Protein AF-A0A453PI66-F1 (afdb_monomer_lite)

Structure (mmCIF, N/CA/C/O backbone):
data_AF-A0A453PI66-F1
#
_entry.id   AF-A0A453PI66-F1
#
loop_
_atom_site.group_PDB
_atom_site.id
_atom_site.type_symbol
_atom_site.label_atom_id
_atom_site.label_alt_id
_atom_site.label_comp_id
_atom_site.label_asym_id
_atom_site.label_entity_id
_atom_site.label_seq_id
_atom_site.pdbx_PDB_ins_code
_atom_site.Cartn_x
_atom_site.Cartn_y
_atom_site.Cartn_z
_atom_site.occupancy
_atom_site.B_iso_or_equiv
_atom_site.auth_seq_id
_atom_site.auth_comp_id
_atom_site.auth_asym_id
_atom_site.auth_atom_id
_atom_site.pdbx_PDB_model_num
ATOM 1 N N . MET A 1 1 ? -17.225 6.022 9.665 1.00 43.66 1 MET A N 1
ATOM 2 C CA . MET A 1 1 ? -16.020 6.470 8.935 1.00 43.66 1 MET A CA 1
ATOM 3 C C . MET A 1 1 ? -14.876 6.574 9.930 1.00 43.66 1 MET A C 1
ATOM 5 O O . MET A 1 1 ? -14.825 7.555 10.658 1.00 43.66 1 MET A O 1
ATOM 9 N N . LYS A 1 2 ? -14.053 5.527 10.069 1.00 62.88 2 LYS A N 1
ATOM 10 C CA . LYS A 1 2 ? -12.908 5.505 11.006 1.00 62.88 2 LYS A CA 1
ATOM 11 C C . LYS A 1 2 ? -11.546 5.612 10.300 1.00 62.88 2 LYS A C 1
ATOM 13 O O . LYS A 1 2 ? -10.524 5.727 10.979 1.00 62.88 2 LYS A O 1
ATOM 18 N N . ASP A 1 3 ? -11.556 5.681 8.972 1.00 65.56 3 ASP A N 1
ATOM 19 C CA . ASP A 1 3 ? -10.367 5.642 8.126 1.00 65.56 3 ASP A CA 1
ATOM 20 C C . ASP A 1 3 ? -10.216 6.982 7.399 1.00 65.56 3 ASP A C 1
ATOM 22 O O . ASP A 1 3 ? -11.202 7.573 6.949 1.00 65.56 3 ASP A O 1
ATOM 26 N N . GLY A 1 4 ? -8.993 7.517 7.395 1.00 73.62 4 GLY A N 1
ATOM 27 C CA . GLY A 1 4 ? -8.682 8.829 6.824 1.00 73.62 4 GLY A CA 1
ATOM 28 C C . GLY A 1 4 ? -8.765 8.846 5.290 1.00 73.62 4 GLY A C 1
ATOM 29 O O . GLY A 1 4 ? -8.751 7.781 4.670 1.00 73.62 4 GLY A O 1
ATOM 30 N N . PRO A 1 5 ? -8.821 10.040 4.668 1.00 79.06 5 PRO A N 1
ATOM 31 C CA . PRO A 1 5 ? -8.970 10.192 3.215 1.00 79.06 5 PRO A CA 1
ATOM 32 C C . PRO A 1 5 ? -7.878 9.465 2.414 1.00 79.06 5 PRO A C 1
ATOM 34 O O . PRO A 1 5 ? -8.180 8.858 1.395 1.00 79.06 5 PRO A O 1
ATOM 37 N N . GLU A 1 6 ? -6.648 9.414 2.931 1.00 84.00 6 GLU A N 1
ATOM 38 C CA . GLU A 1 6 ? -5.506 8.752 2.283 1.00 84.00 6 GLU A CA 1
ATOM 39 C C . GLU A 1 6 ? -5.750 7.261 1.993 1.00 84.00 6 GLU A C 1
ATOM 41 O O . GLU A 1 6 ? -5.405 6.774 0.920 1.00 84.00 6 GLU A O 1
ATOM 46 N N . VAL A 1 7 ? -6.376 6.524 2.921 1.00 88.31 7 VAL A N 1
ATOM 47 C CA . VAL A 1 7 ? -6.657 5.085 2.743 1.00 88.31 7 VAL A CA 1
ATOM 48 C C . VAL A 1 7 ? -7.709 4.869 1.656 1.00 88.31 7 VAL A C 1
ATOM 50 O O . VAL A 1 7 ? -7.596 3.955 0.842 1.00 88.31 7 VAL A O 1
ATOM 53 N N . ILE A 1 8 ? -8.714 5.745 1.613 1.00 87.25 8 ILE A N 1
ATOM 54 C CA . ILE A 1 8 ? -9.776 5.708 0.602 1.00 87.25 8 ILE A CA 1
ATOM 55 C C . ILE A 1 8 ? -9.199 6.011 -0.782 1.00 87.25 8 ILE A C 1
ATOM 57 O O . ILE A 1 8 ? -9.568 5.354 -1.756 1.00 87.25 8 ILE A O 1
ATOM 61 N N . ASP A 1 9 ? -8.288 6.977 -0.875 1.00 90.50 9 ASP A N 1
ATOM 62 C CA . ASP A 1 9 ? -7.649 7.335 -2.138 1.00 90.50 9 ASP A CA 1
ATOM 63 C C . ASP A 1 9 ? -6.738 6.210 -2.646 1.00 90.50 9 ASP A C 1
ATOM 65 O O . ASP A 1 9 ? -6.796 5.871 -3.828 1.00 90.50 9 ASP A O 1
ATOM 69 N N . MET A 1 10 ? -5.988 5.540 -1.763 1.00 90.19 10 MET A N 1
ATOM 70 C CA . MET A 1 10 ? -5.199 4.356 -2.132 1.00 90.19 10 MET A CA 1
ATOM 71 C C . MET A 1 10 ? -6.071 3.199 -2.630 1.00 90.19 10 MET A C 1
ATOM 73 O O . MET A 1 10 ? -5.732 2.569 -3.628 1.00 90.19 10 MET A O 1
ATOM 77 N N . ALA A 1 11 ? -7.230 2.960 -2.010 1.00 88.31 11 ALA A N 1
ATOM 78 C CA . ALA A 1 11 ? -8.162 1.924 -2.460 1.00 88.31 11 ALA A CA 1
ATOM 79 C C . ALA A 1 11 ? -8.751 2.192 -3.860 1.00 88.31 11 ALA A C 1
ATOM 81 O O . ALA A 1 11 ? -9.218 1.267 -4.525 1.00 88.31 11 ALA A O 1
ATOM 82 N N . ARG A 1 12 ? -8.734 3.449 -4.323 1.00 90.69 12 ARG A N 1
ATOM 83 C CA . ARG A 1 12 ? -9.184 3.833 -5.672 1.00 90.69 12 ARG A CA 1
ATOM 84 C C . ARG A 1 12 ? -8.103 3.646 -6.738 1.00 90.69 12 ARG A C 1
ATOM 86 O O . ARG A 1 12 ? -8.437 3.577 -7.920 1.00 90.69 12 ARG A O 1
ATOM 93 N N . LEU A 1 13 ? -6.832 3.553 -6.348 1.00 89.88 13 LEU A N 1
ATOM 94 C CA . LEU A 1 13 ? -5.713 3.317 -7.259 1.00 89.88 13 LEU A CA 1
ATOM 95 C C . LEU A 1 13 ? -5.637 1.826 -7.620 1.00 89.88 13 LEU A C 1
ATOM 97 O O . LEU A 1 13 ? -4.931 1.049 -6.987 1.00 89.88 13 LEU A O 1
ATOM 101 N N . ASN A 1 14 ? -6.382 1.426 -8.652 1.00 89.25 14 ASN A N 1
ATOM 102 C CA . ASN A 1 14 ? -6.416 0.051 -9.153 1.00 89.25 14 ASN A CA 1
ATOM 103 C C . ASN A 1 14 ? -6.080 0.021 -10.654 1.00 89.25 14 ASN A C 1
ATOM 105 O O . ASN A 1 14 ? -6.944 0.274 -11.494 1.00 89.25 14 ASN A O 1
ATOM 109 N N . HIS A 1 15 ? -4.817 -0.256 -10.984 1.00 94.44 15 HIS A N 1
ATOM 110 C CA . HIS A 1 15 ? -4.298 -0.344 -12.353 1.00 94.44 15 HIS A CA 1
ATOM 111 C C . HIS A 1 15 ? -3.217 -1.431 -12.425 1.00 94.44 15 HIS A C 1
ATOM 113 O O . HIS A 1 15 ? -2.486 -1.610 -11.461 1.00 94.44 15 HIS A O 1
ATOM 119 N N . GLU A 1 16 ? -3.052 -2.099 -13.569 1.00 93.06 16 GLU A N 1
ATOM 120 C CA . GLU A 1 16 ? -2.076 -3.196 -13.766 1.00 93.06 16 GLU A CA 1
ATOM 121 C C . GLU A 1 16 ? -0.609 -2.822 -13.479 1.00 93.06 16 GLU A C 1
ATOM 123 O O . GLU A 1 16 ? 0.2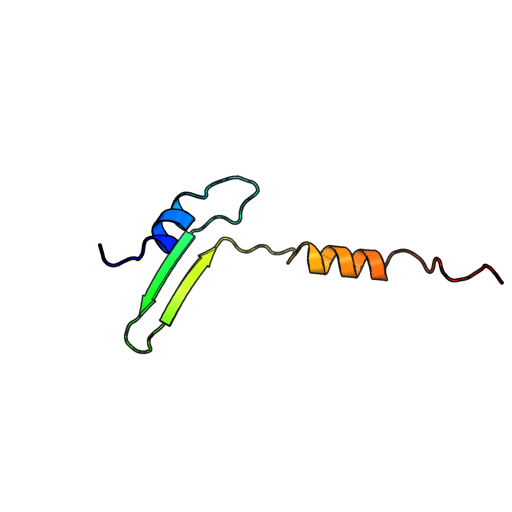04 -3.676 -13.152 1.00 93.06 16 GLU A O 1
ATOM 128 N N . ASN A 1 17 ? -0.281 -1.534 -13.586 1.00 92.19 17 ASN A N 1
ATOM 129 C CA . ASN A 1 17 ? 1.073 -0.991 -13.411 1.00 92.19 17 ASN A CA 1
ATOM 130 C C . ASN A 1 17 ? 1.262 -0.270 -12.066 1.00 92.19 17 ASN A C 1
ATOM 132 O O . ASN A 1 17 ? 2.254 0.434 -11.876 1.00 92.19 17 ASN A O 1
ATOM 136 N N . ILE A 1 18 ? 0.294 -0.377 -11.156 1.00 92.88 18 ILE A N 1
ATOM 137 C CA . ILE A 1 18 ? 0.351 0.204 -9.814 1.00 92.88 18 ILE A CA 1
ATOM 138 C C . ILE A 1 18 ? 0.221 -0.944 -8.825 1.00 92.88 18 ILE A C 1
ATOM 140 O O . ILE A 1 18 ? -0.659 -1.782 -8.985 1.00 92.88 18 ILE A O 1
ATOM 144 N N . ALA A 1 19 ? 1.067 -0.948 -7.792 1.00 92.25 19 ALA A N 1
ATOM 145 C CA . ALA A 1 19 ? 0.990 -1.948 -6.738 1.00 92.25 19 ALA A CA 1
ATOM 146 C C . ALA A 1 19 ? -0.418 -1.970 -6.137 1.00 92.25 19 ALA A C 1
ATOM 148 O O . ALA A 1 19 ? -0.887 -0.978 -5.565 1.00 92.25 19 ALA A O 1
ATOM 149 N N . LYS A 1 20 ? -1.092 -3.106 -6.281 1.00 93.69 20 LYS A N 1
ATOM 150 C CA . LYS A 1 20 ? -2.466 -3.273 -5.835 1.00 93.69 20 LYS A CA 1
ATOM 151 C C . LYS A 1 20 ? -2.555 -3.173 -4.319 1.00 93.69 20 LYS A C 1
ATOM 153 O O . LYS A 1 20 ? -1.951 -3.962 -3.590 1.00 93.69 20 LYS A O 1
ATOM 158 N N . PHE A 1 21 ? -3.354 -2.224 -3.852 1.00 94.81 21 PHE A N 1
ATOM 159 C CA . PHE A 1 21 ? -3.728 -2.120 -2.450 1.00 94.81 21 PHE A CA 1
ATOM 160 C C . PHE A 1 21 ? -4.700 -3.251 -2.075 1.00 94.81 21 PHE A C 1
ATOM 162 O O . PHE A 1 21 ? -5.665 -3.513 -2.796 1.00 94.81 21 PHE A O 1
ATOM 169 N N . LEU A 1 22 ? -4.427 -3.938 -0.965 1.00 93.62 22 LEU A N 1
ATOM 170 C CA . LEU A 1 22 ? -5.189 -5.098 -0.502 1.00 93.62 22 LEU A CA 1
ATOM 171 C C . LEU A 1 22 ? -5.982 -4.791 0.767 1.00 93.62 22 LEU A C 1
ATOM 173 O O . LEU A 1 22 ? -7.163 -5.123 0.824 1.00 93.62 22 LEU A O 1
ATOM 177 N N . ASP A 1 23 ? -5.345 -4.185 1.773 1.00 92.44 23 ASP A N 1
ATOM 178 C CA . ASP A 1 23 ? -5.970 -3.972 3.082 1.00 92.44 23 ASP A CA 1
ATOM 179 C C . ASP A 1 23 ? -5.276 -2.880 3.915 1.00 92.44 23 ASP A C 1
ATOM 181 O O . ASP A 1 23 ? -4.141 -2.473 3.646 1.00 92.44 23 ASP A O 1
ATOM 185 N N . TYR A 1 24 ? -5.953 -2.424 4.964 1.00 91.38 24 TYR A N 1
ATOM 186 C CA . TYR A 1 24 ? -5.451 -1.477 5.951 1.00 91.38 24 TYR A CA 1
ATOM 187 C C . TYR A 1 24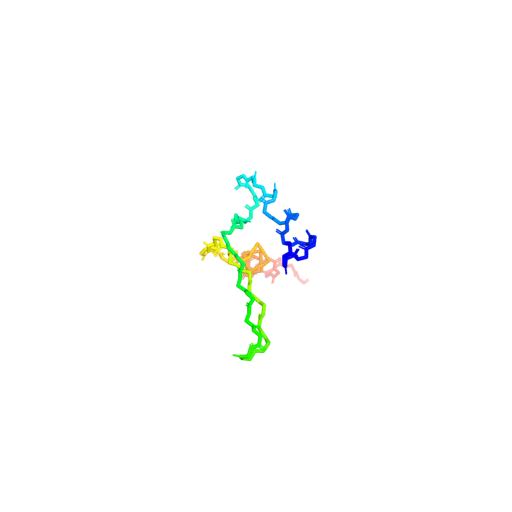 ? -5.731 -1.984 7.361 1.00 91.38 24 TYR A C 1
ATOM 189 O O . TYR A 1 24 ? -6.873 -2.245 7.731 1.00 91.38 24 TYR A O 1
ATOM 197 N N . CYS A 1 25 ? -4.687 -2.037 8.185 1.00 89.25 25 CYS A N 1
ATOM 198 C CA . CYS A 1 25 ? -4.828 -2.330 9.604 1.00 89.25 25 CYS A CA 1
ATOM 199 C C . CYS A 1 25 ? -4.551 -1.076 10.434 1.00 89.25 25 CYS A C 1
ATOM 201 O O . CYS A 1 25 ? -3.545 -0.383 10.240 1.00 89.25 25 CYS A O 1
ATOM 203 N N . ARG A 1 26 ? -5.435 -0.810 11.398 1.00 88.56 26 ARG A N 1
ATOM 204 C CA . ARG A 1 26 ? -5.263 0.221 12.419 1.00 88.56 26 ARG A CA 1
ATOM 205 C C . ARG A 1 26 ? -5.480 -0.386 13.793 1.00 88.56 26 ARG A C 1
ATOM 207 O O . ARG A 1 26 ? -6.607 -0.709 14.157 1.00 88.56 26 ARG A O 1
ATOM 214 N N . GLU A 1 27 ? -4.414 -0.442 14.573 1.00 87.62 27 GLU A N 1
ATOM 215 C CA . GLU A 1 27 ? -4.441 -0.888 15.960 1.00 87.62 27 GLU A CA 1
ATOM 216 C C . GLU A 1 27 ? -4.180 0.303 16.885 1.00 87.62 27 GLU A C 1
ATOM 218 O O . GLU A 1 27 ? -3.401 1.203 16.562 1.00 87.62 27 GLU A O 1
ATOM 223 N N . SER A 1 28 ? -4.900 0.371 18.005 1.00 84.81 28 SER A N 1
ATOM 224 C CA . SER A 1 28 ? -4.766 1.469 18.970 1.00 84.81 28 SER A CA 1
ATOM 225 C C . SER A 1 28 ? -3.783 1.167 20.096 1.00 84.81 28 SER A C 1
ATOM 227 O O . SER A 1 28 ? -3.308 2.112 20.719 1.00 84.81 28 SER A O 1
ATOM 229 N N . ASP A 1 29 ? -3.489 -0.108 20.352 1.00 86.62 29 ASP A N 1
ATOM 230 C CA . ASP A 1 29 ? -2.606 -0.547 21.432 1.00 86.62 29 ASP A CA 1
ATOM 231 C C . ASP A 1 29 ? -1.855 -1.836 21.037 1.00 86.62 29 ASP A C 1
ATOM 233 O O . ASP A 1 29 ? -2.454 -2.911 21.070 1.00 86.62 29 ASP A O 1
ATOM 237 N N . PRO A 1 30 ? -0.578 -1.745 20.618 1.00 84.44 30 PRO A N 1
ATOM 238 C CA . PRO A 1 30 ? 0.187 -0.517 20.393 1.00 84.44 30 PRO A CA 1
ATOM 239 C C . PRO A 1 30 ? -0.351 0.272 19.190 1.00 84.44 30 PRO A C 1
ATOM 241 O O . PRO A 1 30 ? -0.854 -0.307 18.227 1.00 84.44 30 PRO A O 1
ATOM 244 N N . PHE A 1 31 ? -0.221 1.604 19.211 1.00 83.12 31 PHE A N 1
ATOM 245 C CA . PHE A 1 31 ? -0.662 2.438 18.090 1.00 83.12 31 PHE A CA 1
ATOM 246 C C . PHE A 1 31 ? 0.112 2.092 16.810 1.00 83.12 31 PHE A C 1
ATOM 248 O O . PHE A 1 31 ? 1.262 2.498 16.637 1.00 83.12 31 PHE A O 1
ATOM 255 N N . SER A 1 32 ? -0.544 1.365 15.906 1.00 88.12 32 SER A N 1
ATOM 256 C CA . SER A 1 32 ? 0.047 0.844 14.675 1.00 88.12 32 SER A CA 1
ATOM 257 C C . SER A 1 32 ? -0.872 1.116 13.492 1.00 88.12 32 SER A C 1
ATOM 259 O O . SER A 1 32 ? -2.093 0.974 13.575 1.00 88.12 32 SER A O 1
ATOM 261 N N . ARG A 1 33 ? -0.283 1.524 12.367 1.00 90.00 33 ARG A N 1
ATOM 262 C CA . ARG A 1 33 ? -0.978 1.703 11.087 1.00 90.00 33 ARG A CA 1
ATOM 263 C C . ARG A 1 33 ? -0.194 0.952 10.026 1.00 90.00 33 ARG A C 1
ATOM 265 O O . ARG A 1 33 ? 0.984 1.242 9.835 1.00 90.00 33 ARG A O 1
ATOM 272 N N . MET A 1 34 ? -0.835 0.003 9.358 1.00 91.50 34 MET A N 1
ATOM 273 C CA . MET A 1 34 ? -0.199 -0.836 8.345 1.00 91.50 34 MET A CA 1
ATOM 274 C C . MET A 1 34 ? -0.996 -0.775 7.052 1.00 91.50 34 MET A C 1
ATOM 276 O O . MET A 1 34 ? -2.225 -0.798 7.072 1.00 91.50 34 MET A O 1
ATOM 280 N N . LEU A 1 35 ? -0.279 -0.722 5.935 1.00 92.12 35 LEU A N 1
ATOM 281 C CA . LEU A 1 35 ? -0.844 -0.832 4.598 1.00 92.12 35 LEU A CA 1
ATOM 282 C C . LEU A 1 35 ? -0.413 -2.166 4.009 1.00 92.12 35 LEU A C 1
ATOM 284 O O . LEU A 1 35 ? 0.763 -2.527 4.081 1.00 92.12 35 LEU A O 1
ATOM 288 N N . VAL A 1 36 ? -1.363 -2.881 3.429 1.00 94.31 36 VAL A N 1
ATOM 289 C CA . VAL A 1 36 ? -1.133 -4.182 2.815 1.00 94.31 36 VAL A CA 1
ATOM 290 C C . VAL A 1 36 ? -1.256 -4.009 1.309 1.00 94.31 36 VAL A C 1
ATOM 292 O O . VAL A 1 36 ? -2.297 -3.589 0.809 1.00 94.31 36 VAL A O 1
ATOM 295 N N . PHE A 1 37 ? -0.185 -4.335 0.592 1.00 95.00 37 PHE A N 1
ATOM 296 C CA . PHE A 1 37 ? -0.115 -4.321 -0.867 1.00 95.00 37 PHE A CA 1
ATOM 297 C C . PHE A 1 37 ? 0.240 -5.712 -1.384 1.00 95.00 37 PHE A C 1
ATOM 299 O O . PHE A 1 37 ? 0.728 -6.561 -0.633 1.00 95.00 37 PHE A O 1
ATOM 306 N N . GLU A 1 38 ? 0.025 -5.942 -2.675 1.00 94.12 38 GLU A N 1
ATOM 307 C CA . GLU A 1 38 ? 0.611 -7.099 -3.343 1.00 94.12 38 GLU A CA 1
ATOM 308 C C . GLU A 1 38 ? 2.145 -7.084 -3.251 1.00 94.12 38 GLU A C 1
ATOM 310 O O . GLU A 1 38 ? 2.794 -6.035 -3.276 1.00 94.12 38 GLU A O 1
ATOM 315 N N . TYR A 1 39 ? 2.737 -8.269 -3.125 1.00 93.56 39 TYR A N 1
ATOM 316 C CA . TYR A 1 39 ? 4.178 -8.399 -2.975 1.00 93.56 39 TYR A CA 1
ATOM 317 C C . TYR A 1 39 ? 4.888 -8.371 -4.334 1.00 93.56 39 TYR A C 1
ATOM 319 O O . TYR A 1 39 ? 4.690 -9.254 -5.169 1.00 93.56 39 TYR A O 1
ATOM 327 N N . ALA A 1 40 ? 5.774 -7.392 -4.531 1.00 92.31 40 ALA A N 1
ATOM 328 C CA . ALA A 1 40 ? 6.629 -7.288 -5.710 1.00 92.31 40 ALA A CA 1
ATOM 329 C C . ALA A 1 40 ? 7.941 -8.070 -5.510 1.00 92.31 40 ALA A C 1
ATOM 331 O O . ALA A 1 40 ? 8.930 -7.540 -5.004 1.00 92.31 40 ALA A O 1
ATOM 332 N N . SER A 1 41 ? 7.972 -9.337 -5.937 1.00 92.19 41 SER A N 1
ATOM 333 C CA . SER A 1 41 ? 9.120 -10.243 -5.732 1.00 92.19 41 SER A CA 1
ATOM 334 C C . SER A 1 41 ? 10.431 -9.784 -6.373 1.00 92.19 41 SER A C 1
ATOM 336 O O . SER A 1 41 ? 11.504 -10.198 -5.946 1.00 92.19 41 SER A O 1
ATOM 338 N N . ASN A 1 42 ? 10.354 -8.944 -7.406 1.00 90.56 42 ASN A N 1
ATOM 339 C CA . ASN A 1 42 ? 11.519 -8.462 -8.149 1.00 90.56 42 ASN A CA 1
ATOM 340 C C . ASN A 1 42 ? 12.134 -7.191 -7.545 1.00 90.56 42 ASN A C 1
ATOM 342 O O . ASN A 1 42 ? 13.042 -6.614 -8.144 1.00 90.56 42 ASN A O 1
ATOM 346 N N . GLY A 1 43 ? 11.644 -6.758 -6.381 1.00 87.75 43 GLY A N 1
ATOM 347 C CA . GLY A 1 43 ? 12.107 -5.548 -5.721 1.00 87.75 43 GLY A CA 1
ATOM 348 C C . GLY A 1 43 ? 11.760 -4.286 -6.506 1.00 87.75 43 GLY A C 1
ATOM 349 O O . GLY A 1 43 ? 10.821 -4.238 -7.306 1.00 87.75 43 GLY A O 1
ATOM 350 N N . THR A 1 44 ? 12.516 -3.230 -6.247 1.00 90.25 44 THR A N 1
ATOM 351 C CA . THR A 1 44 ? 12.318 -1.921 -6.864 1.00 90.25 44 THR A CA 1
ATOM 352 C C . THR A 1 44 ? 13.074 -1.804 -8.187 1.00 90.25 44 THR A C 1
ATOM 354 O O . THR A 1 44 ? 14.145 -2.379 -8.391 1.00 90.25 44 THR A O 1
ATOM 357 N N . LEU A 1 45 ? 12.575 -0.954 -9.087 1.00 88.50 45 LEU A N 1
ATOM 358 C CA . LEU A 1 45 ? 13.295 -0.624 -10.321 1.00 88.50 45 LEU A CA 1
ATOM 359 C C . LEU A 1 45 ? 14.678 -0.008 -10.042 1.00 88.50 45 LEU A C 1
ATOM 361 O O . LEU A 1 45 ? 15.597 -0.157 -10.845 1.00 88.50 45 LEU A O 1
ATOM 365 N N . TYR A 1 46 ? 14.832 0.677 -8.907 1.00 87.62 46 TYR A N 1
ATOM 366 C CA . TYR A 1 46 ? 16.106 1.247 -8.478 1.00 87.62 46 TYR A CA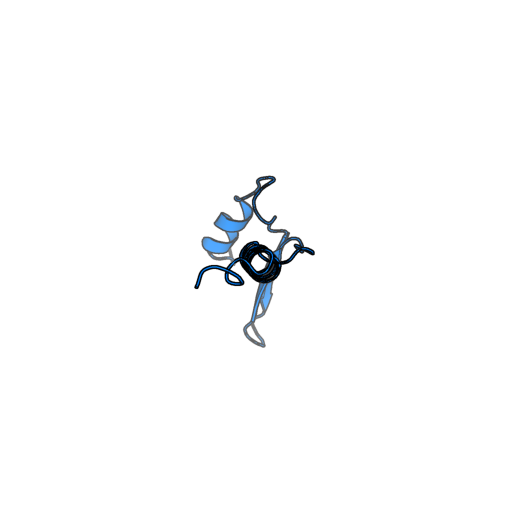 1
ATOM 367 C C . TYR A 1 46 ? 17.159 0.158 -8.223 1.00 87.62 46 TYR A C 1
ATOM 369 O O . TYR A 1 46 ? 18.277 0.241 -8.740 1.00 87.62 46 TYR A O 1
ATOM 377 N N . GLU A 1 47 ? 16.791 -0.898 -7.498 1.00 84.50 47 GLU A N 1
ATOM 378 C CA . GLU A 1 47 ? 17.659 -2.058 -7.251 1.00 84.50 47 GLU A CA 1
ATOM 379 C C . GLU A 1 47 ? 18.004 -2.776 -8.559 1.00 84.50 47 GLU A C 1
ATOM 381 O O . GLU A 1 47 ? 19.161 -3.118 -8.808 1.00 84.50 47 GLU A O 1
ATOM 386 N N . HIS A 1 48 ? 17.028 -2.928 -9.456 1.00 81.50 48 HIS A N 1
ATOM 387 C CA . HIS A 1 48 ? 17.278 -3.544 -10.754 1.00 81.50 48 HIS A CA 1
ATOM 388 C C . HIS A 1 48 ? 18.223 -2.700 -11.631 1.00 81.50 48 HIS A C 1
ATOM 390 O O . HIS A 1 48 ? 19.161 -3.229 -12.231 1.00 81.50 48 HIS A O 1
ATOM 396 N N . ARG A 1 49 ? 18.054 -1.369 -11.672 1.00 66.69 49 ARG A N 1
ATOM 397 C CA . ARG A 1 49 ? 18.935 -0.472 -12.441 1.00 66.69 49 ARG A CA 1
ATOM 398 C C . ARG A 1 49 ? 20.359 -0.477 -11.894 1.00 66.69 49 ARG A C 1
ATOM 400 O O . ARG A 1 49 ? 21.299 -0.584 -12.672 1.00 66.69 49 ARG A O 1
ATOM 407 N N . THR A 1 50 ? 20.530 -0.385 -10.582 1.00 66.88 50 THR A N 1
ATOM 408 C CA . THR A 1 50 ? 21.864 -0.403 -9.960 1.00 66.88 50 THR A CA 1
ATOM 409 C C . THR A 1 50 ? 22.578 -1.737 -10.173 1.00 66.88 50 THR A C 1
ATOM 411 O O . THR A 1 50 ? 23.762 -1.734 -10.511 1.00 66.88 50 THR A O 1
ATOM 414 N N . TYR A 1 51 ? 21.864 -2.867 -10.110 1.00 60.03 51 TYR A N 1
ATOM 415 C CA . TYR A 1 51 ? 22.423 -4.168 -10.487 1.00 60.03 51 TYR A CA 1
ATOM 416 C C . TYR A 1 51 ? 22.856 -4.199 -11.959 1.00 60.03 51 TYR A C 1
ATOM 418 O O . TYR A 1 51 ? 23.969 -4.619 -12.263 1.00 60.03 51 TYR A O 1
ATOM 426 N N . THR A 1 52 ? 22.013 -3.714 -12.877 1.00 59.91 52 THR A N 1
ATOM 427 C CA . THR A 1 52 ? 22.344 -3.683 -14.315 1.00 59.91 52 THR A CA 1
ATOM 428 C C . THR A 1 52 ? 23.469 -2.705 -14.659 1.00 59.91 52 THR A C 1
ATOM 430 O O . THR A 1 52 ? 24.289 -3.035 -15.504 1.00 59.91 52 THR A O 1
ATOM 433 N N . MET A 1 53 ? 23.588 -1.558 -13.981 1.00 58.72 53 MET A N 1
ATOM 434 C CA . MET A 1 53 ? 24.719 -0.633 -14.149 1.00 58.72 53 MET A CA 1
ATOM 435 C C . MET A 1 53 ? 26.022 -1.189 -13.563 1.00 58.72 53 MET A C 1
ATOM 437 O O . MET A 1 53 ? 27.078 -0.959 -14.137 1.00 58.72 53 MET A O 1
ATOM 441 N N . GLY A 1 54 ? 25.963 -1.963 -12.473 1.00 58.84 54 GLY A N 1
ATOM 442 C CA . GLY A 1 54 ? 27.127 -2.690 -11.946 1.00 58.84 54 GLY A CA 1
ATOM 443 C C . GLY A 1 54 ? 27.502 -3.948 -12.745 1.00 58.84 54 GLY A C 1
ATOM 444 O O . GLY A 1 54 ? 28.574 -4.510 -12.536 1.00 58.84 54 GLY A O 1
ATOM 445 N N . LYS A 1 55 ? 26.618 -4.411 -13.639 1.00 56.16 55 LYS A N 1
ATOM 446 C CA . LYS A 1 55 ? 26.797 -5.582 -14.521 1.00 56.16 55 LYS A CA 1
ATOM 447 C C . LYS A 1 55 ? 27.021 -5.208 -15.984 1.00 56.16 55 LYS A C 1
ATOM 449 O O . LYS A 1 55 ? 27.398 -6.079 -16.768 1.00 56.16 55 LYS A O 1
ATOM 454 N N . TRP A 1 56 ? 26.779 -3.949 -16.351 1.00 47.47 56 TRP A N 1
ATOM 455 C CA . TRP A 1 56 ? 27.207 -3.400 -17.627 1.00 47.47 56 TRP A CA 1
ATOM 456 C C . TRP A 1 56 ? 28.726 -3.576 -17.682 1.00 47.47 56 TRP A C 1
ATOM 458 O O . TRP A 1 56 ? 29.402 -3.242 -16.704 1.00 47.47 56 TRP A O 1
ATOM 468 N N . PRO A 1 57 ? 29.257 -4.214 -18.740 1.00 50.72 57 PRO A N 1
ATOM 469 C CA . PRO A 1 57 ? 30.627 -4.699 -18.738 1.00 50.72 57 PRO A CA 1
ATOM 470 C C . PRO A 1 57 ? 31.535 -3.514 -18.478 1.00 50.72 57 PRO A C 1
ATOM 472 O O . PRO A 1 57 ? 31.233 -2.442 -18.990 1.00 50.72 57 PRO A O 1
ATOM 475 N N . ASN A 1 58 ? 32.598 -3.720 -17.700 1.00 54.44 58 ASN A N 1
ATOM 476 C CA . ASN A 1 58 ? 33.802 -2.893 -17.596 1.00 54.44 58 ASN A CA 1
ATOM 477 C C . ASN A 1 58 ? 34.046 -1.995 -18.834 1.00 54.44 58 ASN A C 1
ATOM 479 O O . ASN A 1 58 ? 34.918 -2.274 -19.647 1.00 54.44 58 ASN A O 1
ATOM 483 N N . SER A 1 59 ? 33.287 -0.913 -18.991 1.00 58.00 59 SER A N 1
ATOM 484 C CA . SER A 1 59 ? 33.402 0.044 -20.098 1.00 58.00 59 SER A CA 1
ATOM 485 C C . SER A 1 59 ? 34.023 1.332 -19.587 1.00 58.00 59 SER A C 1
ATOM 487 O O . SER A 1 59 ? 33.771 2.416 -20.089 1.00 58.00 59 SER A O 1
ATOM 489 N N . LEU A 1 60 ? 34.889 1.169 -18.591 1.00 56.34 60 LEU A N 1
ATOM 490 C CA . LEU A 1 60 ? 36.079 1.974 -18.398 1.00 56.34 60 LEU A CA 1
ATOM 491 C C . LEU A 1 60 ? 37.212 0.984 -18.135 1.00 56.34 60 LEU A C 1
ATOM 493 O O . LEU A 1 60 ? 37.595 0.703 -17.004 1.00 56.34 60 LEU A O 1
ATOM 497 N N . GLY A 1 61 ? 37.648 0.354 -19.217 1.00 60.78 61 GLY A N 1
ATOM 498 C CA . GLY A 1 61 ? 38.747 -0.592 -19.230 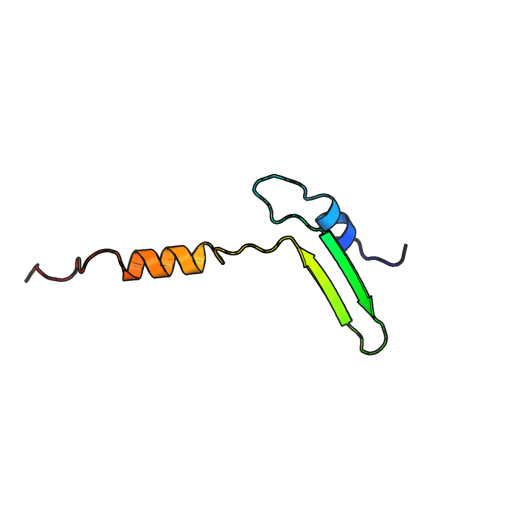1.00 60.78 61 GLY A CA 1
ATOM 499 C C . GLY A 1 61 ? 39.404 -0.657 -20.600 1.00 60.78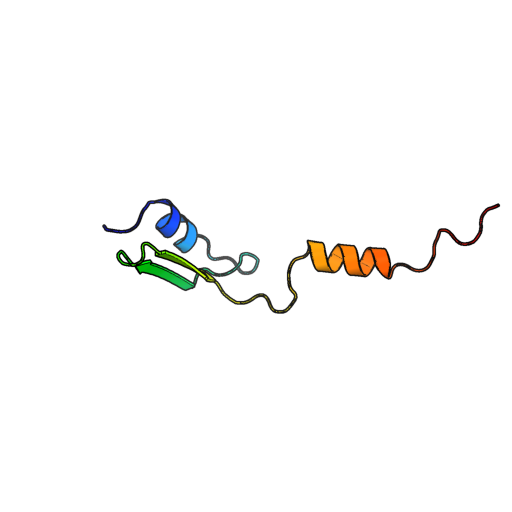 61 GLY A C 1
ATOM 500 O O . GLY A 1 61 ? 39.635 -1.761 -21.064 1.00 60.78 61 GLY A O 1
ATOM 501 N N . SER A 1 62 ? 39.622 0.499 -21.241 1.00 50.41 62 SER A N 1
ATOM 502 C CA . SER A 1 62 ? 40.616 0.763 -22.297 1.00 50.41 62 SER A CA 1
ATOM 503 C C . SER A 1 62 ? 40.194 2.015 -23.063 1.00 50.41 62 SER A C 1
ATOM 505 O O . SER A 1 62 ? 39.520 1.913 -24.076 1.00 50.41 62 SER A O 1
ATOM 507 N N . ASP A 1 63 ? 40.541 3.180 -22.551 1.00 47.81 63 ASP A N 1
ATOM 508 C CA . ASP A 1 63 ? 41.165 4.218 -23.363 1.00 47.81 63 ASP A CA 1
ATOM 509 C C . ASP A 1 63 ? 42.204 4.840 -22.417 1.00 47.81 63 ASP A C 1
ATOM 511 O O . ASP A 1 63 ? 41.961 4.897 -21.210 1.00 47.81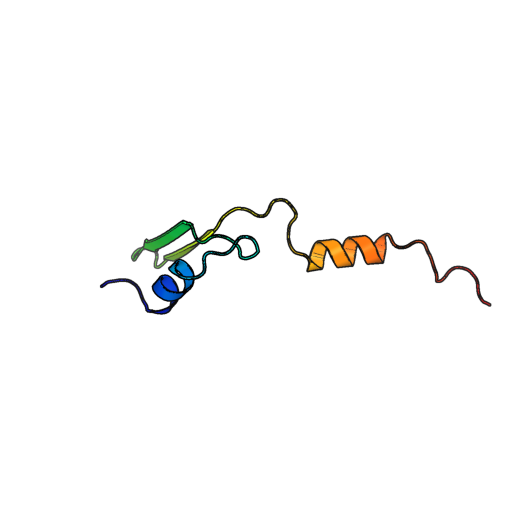 63 ASP A O 1
ATOM 515 N N . GLU A 1 64 ? 43.391 5.122 -22.948 1.00 46.03 64 GLU A N 1
ATOM 516 C CA . GLU A 1 64 ? 44.601 5.589 -22.244 1.00 46.03 64 GLU A CA 1
ATOM 517 C C . GLU A 1 64 ? 44.376 6.588 -21.093 1.00 46.03 64 GLU A C 1
ATOM 519 O O . GLU A 1 64 ? 43.542 7.513 -21.229 1.00 46.03 64 GLU A O 1
#

Radius of gyration: 19.97 Å; chains: 1; bounding box: 61×20×45 Å

Secondary structure (DSSP, 8-state):
--S-HHHHHHHH---TTSPPEEEEEEEETTEEEEEEE---TT--HHHHHHHHHHHS---SSS--

pLDDT: mean 79.55, std 15.94, range [43.66, 95.0]

InterPro domains:
  IPR011009 Protein kinase-like domain superfamily [SSF56112] (6-50)

Foldseek 3Di:
DPDDPVVVVLCVPDDPPDFHWDDWDADVVVGDTDTDTDDDPVDDPVVVVVVVVVVVPPPVPDDD

Sequence (64 aa):
MKDGPEVIDMARLNHENIAKFLDYCRESDPFSRMLVFEYASNGTLYEHRTYTMGKWPNSLGSDE

Organism: Aegilops tauschii subsp. strangulata (NCBI:txid200361)